Protein AF-A0A0H4BBL9-F1 (afdb_monomer_lite)

Sequence (84 aa):
MLFSVALPVQSALPPRYQNVIDLEAMTKFIKQHPKVASSLEAINVRNATVRFGSDCKVMFKREGPIVIGPAGPLVFKESSCPID

Foldseek 3Di:
DDPDDDDDPQDAPDPVVLLVQQVVLVVVLCVVQVQCVVFWDDDDSPQQWTDGPDPKIWHWDFPDDPDRYYTHYTDTDDIPDDRD

Secondary structure (DSSP, 8-state):
-----------PPPHHHHHHHHHHHHHHHHHH-HHHHHTEEEEETTTTEEEETTTEEEEEEE-S---SSSPPPEEEEEESS---

Radius of gyration: 17.3 Å; chains: 1; bounding box: 33×18×63 Å

Structure (mmCIF, N/CA/C/O backbone):
data_AF-A0A0H4BBL9-F1
#
_entry.id   AF-A0A0H4BBL9-F1
#
loop_
_atom_site.group_PDB
_atom_site.id
_atom_site.type_symbol
_atom_site.label_atom_id
_atom_site.label_alt_id
_atom_site.label_comp_id
_atom_site.label_asym_id
_atom_site.label_entity_id
_atom_site.label_seq_id
_atom_site.pdbx_PDB_ins_code
_atom_site.Cartn_x
_atom_site.Cartn_y
_atom_site.Cartn_z
_atom_site.occupancy
_atom_site.B_iso_or_equiv
_atom_site.auth_seq_id
_atom_site.auth_comp_id
_atom_site.auth_asym_id
_atom_site.auth_atom_id
_atom_site.pdbx_PDB_model_num
ATOM 1 N N . MET A 1 1 ? 18.985 -1.521 -51.762 1.00 42.88 1 MET A N 1
ATOM 2 C CA . MET A 1 1 ? 19.447 -1.128 -50.414 1.00 42.88 1 MET A CA 1
ATOM 3 C C . MET A 1 1 ? 18.349 -1.495 -49.428 1.00 42.88 1 MET A C 1
ATOM 5 O O . MET A 1 1 ? 17.275 -0.917 -49.505 1.00 42.88 1 MET A O 1
ATOM 9 N N . LEU A 1 2 ? 18.566 -2.517 -48.598 1.00 51.22 2 LEU A N 1
ATOM 10 C CA . LEU A 1 2 ? 17.637 -2.912 -47.534 1.00 51.22 2 LEU A CA 1
ATOM 11 C C . LEU A 1 2 ? 17.981 -2.085 -46.292 1.00 51.22 2 LEU A C 1
ATOM 13 O O . LEU A 1 2 ? 19.002 -2.328 -45.655 1.00 51.22 2 LEU A O 1
ATOM 17 N N . PHE A 1 3 ? 17.169 -1.075 -45.990 1.00 54.66 3 PHE A N 1
ATOM 18 C CA . PHE A 1 3 ? 17.272 -0.343 -44.731 1.00 54.66 3 PHE A CA 1
ATOM 19 C C . PHE A 1 3 ? 16.640 -1.194 -43.627 1.00 54.66 3 PHE A C 1
ATOM 21 O O . PHE A 1 3 ? 15.419 -1.254 -43.498 1.00 54.66 3 PHE A O 1
ATOM 28 N N . SER A 1 4 ? 17.477 -1.876 -42.846 1.00 59.41 4 SER A N 1
ATOM 29 C CA . SER A 1 4 ? 17.061 -2.508 -41.595 1.00 59.41 4 SER A CA 1
ATOM 30 C C . SER A 1 4 ? 16.678 -1.418 -40.597 1.00 59.41 4 SER A C 1
ATOM 32 O O . SER A 1 4 ? 17.541 -0.757 -40.024 1.00 59.41 4 SER A O 1
ATOM 34 N N . VAL A 1 5 ? 15.377 -1.213 -40.398 1.00 60.31 5 VAL A N 1
ATOM 35 C CA . VAL A 1 5 ? 14.861 -0.372 -39.315 1.00 60.31 5 V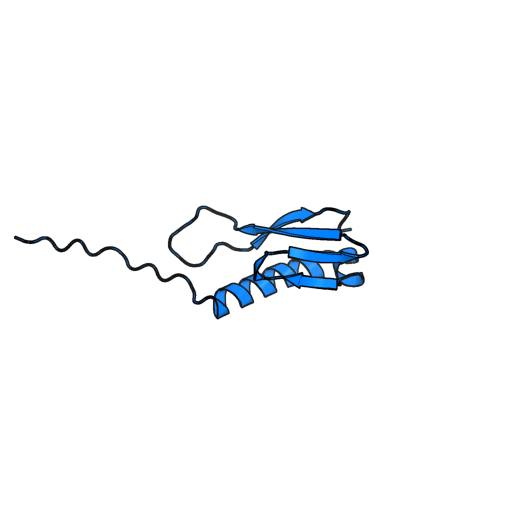AL A CA 1
ATOM 36 C C . VAL A 1 5 ? 15.030 -1.157 -38.014 1.00 60.31 5 VAL A C 1
ATOM 38 O O . VAL A 1 5 ? 14.288 -2.100 -37.747 1.00 60.31 5 VAL A O 1
ATOM 41 N N . ALA A 1 6 ? 16.039 -0.804 -37.218 1.00 64.06 6 ALA A N 1
ATOM 42 C CA . ALA A 1 6 ? 16.189 -1.332 -35.868 1.00 64.06 6 ALA A CA 1
ATOM 43 C C . ALA A 1 6 ? 15.084 -0.738 -34.979 1.00 64.06 6 ALA A C 1
ATOM 45 O O . ALA A 1 6 ? 15.092 0.456 -34.683 1.00 64.06 6 ALA A O 1
ATOM 46 N N . LEU A 1 7 ? 14.118 -1.563 -34.571 1.00 57.97 7 LEU A N 1
ATOM 47 C CA . LEU A 1 7 ? 13.152 -1.186 -33.540 1.00 57.97 7 LEU A CA 1
ATOM 48 C C . LEU A 1 7 ? 13.873 -1.157 -32.181 1.00 57.97 7 LEU A C 1
ATOM 50 O O . LEU A 1 7 ? 14.575 -2.121 -31.859 1.00 57.97 7 LEU A O 1
ATOM 54 N N . PRO A 1 8 ? 13.724 -0.092 -31.373 1.00 54.91 8 PRO A N 1
ATOM 55 C CA . PRO A 1 8 ? 14.307 -0.054 -30.041 1.00 54.91 8 PRO A CA 1
ATOM 56 C C . PRO A 1 8 ? 13.687 -1.166 -29.190 1.00 54.91 8 PRO A C 1
ATOM 58 O O . PRO A 1 8 ? 12.491 -1.166 -28.901 1.00 54.91 8 PRO A O 1
ATOM 61 N N . VAL A 1 9 ? 14.508 -2.136 -28.789 1.00 55.06 9 VAL A N 1
ATOM 62 C CA . VAL A 1 9 ? 14.131 -3.134 -27.787 1.00 55.06 9 VAL A CA 1
ATOM 63 C C . VAL A 1 9 ? 14.136 -2.432 -26.436 1.00 55.06 9 VAL A C 1
ATOM 65 O O . VAL A 1 9 ? 15.182 -2.228 -25.826 1.00 55.06 9 VAL A O 1
ATOM 68 N N . GLN A 1 10 ? 12.962 -2.018 -25.976 1.00 59.25 10 GLN A N 1
ATOM 69 C CA . GLN A 1 10 ? 12.799 -1.472 -24.634 1.00 59.25 10 GLN A CA 1
ATOM 70 C C . GLN A 1 10 ? 12.625 -2.607 -23.631 1.00 59.25 10 GLN A C 1
ATOM 72 O O . GLN A 1 10 ? 11.660 -3.371 -23.688 1.00 59.25 10 GLN A O 1
ATOM 77 N N . SER A 1 11 ? 13.555 -2.708 -22.683 1.00 62.31 11 SER A N 1
ATOM 78 C CA . SER A 1 11 ? 13.440 -3.682 -21.606 1.00 62.31 11 SER A CA 1
ATOM 79 C C . SER A 1 11 ? 12.490 -3.157 -20.530 1.00 62.31 11 SER A C 1
ATOM 81 O O . SER A 1 11 ? 12.831 -2.243 -19.775 1.00 62.31 11 SER A O 1
ATOM 83 N N . ALA A 1 12 ? 11.313 -3.766 -20.418 1.00 71.06 12 ALA A N 1
ATOM 84 C CA . ALA A 1 12 ? 10.581 -3.744 -19.160 1.00 71.06 12 ALA A CA 1
ATOM 85 C C . ALA A 1 12 ? 11.460 -4.378 -18.068 1.00 71.06 12 ALA A C 1
ATOM 87 O O . ALA A 1 12 ? 12.180 -5.348 -18.329 1.00 71.06 12 ALA A O 1
ATOM 88 N N . LEU A 1 13 ? 11.411 -3.845 -16.843 1.00 77.50 13 LEU A N 1
ATOM 89 C CA . LEU A 1 13 ? 12.066 -4.512 -15.721 1.00 77.50 13 LEU A CA 1
ATOM 90 C C . LEU A 1 13 ? 11.474 -5.919 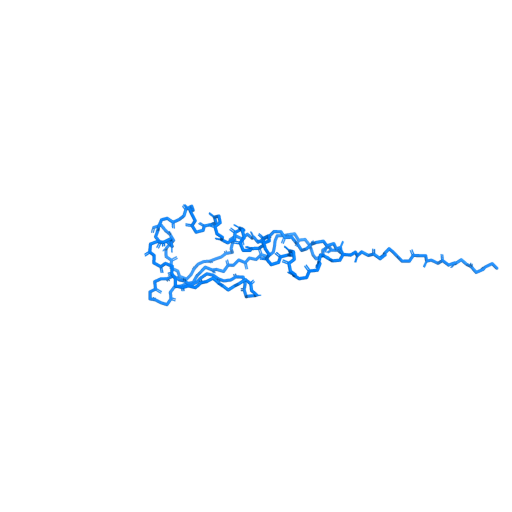-15.555 1.00 77.50 13 LEU A C 1
ATOM 92 O O . LEU A 1 13 ? 10.252 -6.079 -15.628 1.00 77.50 13 LEU A O 1
ATOM 96 N N . PRO A 1 14 ? 12.301 -6.941 -15.277 1.00 84.12 14 PRO A N 1
ATOM 97 C CA . PRO A 1 14 ? 11.780 -8.244 -14.903 1.00 84.12 14 PRO A CA 1
ATOM 98 C C . PRO A 1 14 ? 10.821 -8.109 -13.707 1.00 84.12 14 PRO A C 1
ATOM 100 O O . PRO A 1 14 ? 11.126 -7.345 -12.783 1.00 84.12 14 PRO A O 1
ATOM 103 N N . PRO A 1 15 ? 9.713 -8.876 -13.658 1.00 85.12 15 PRO A N 1
ATOM 104 C CA . PRO A 1 15 ? 8.667 -8.711 -12.645 1.00 85.12 15 PRO A CA 1
ATOM 105 C C . PRO A 1 15 ? 9.179 -8.685 -11.203 1.00 85.12 15 PRO A C 1
ATOM 107 O O . PRO A 1 15 ? 8.667 -7.938 -10.378 1.00 85.12 15 PRO A O 1
ATOM 110 N N . ARG A 1 16 ? 10.240 -9.447 -10.901 1.00 89.06 16 ARG A N 1
ATOM 111 C CA . ARG A 1 16 ? 10.857 -9.469 -9.567 1.00 89.06 16 ARG A CA 1
ATOM 112 C C . ARG A 1 16 ? 11.346 -8.095 -9.099 1.00 89.06 16 ARG A C 1
ATOM 114 O O . ARG A 1 16 ? 11.206 -7.789 -7.926 1.00 89.06 16 ARG A O 1
ATOM 121 N N . TYR A 1 17 ? 11.901 -7.277 -9.994 1.00 90.06 17 TYR A N 1
ATOM 122 C CA . TYR A 1 17 ? 12.427 -5.959 -9.635 1.00 90.06 17 TYR A CA 1
ATOM 123 C C . TYR A 1 17 ? 11.299 -4.944 -9.497 1.00 90.06 17 TYR A C 1
ATOM 125 O O . TYR A 1 17 ? 11.263 -4.195 -8.527 1.00 90.06 17 TYR A O 1
ATOM 133 N N . GLN A 1 18 ? 10.339 -4.972 -10.426 1.00 90.25 18 GLN A N 1
ATOM 134 C CA . GLN A 1 18 ? 9.193 -4.072 -10.369 1.00 90.25 18 GLN A CA 1
ATOM 135 C C . GLN A 1 18 ? 8.347 -4.321 -9.113 1.00 90.25 18 GLN A C 1
ATOM 137 O O . GLN A 1 18 ? 8.005 -3.373 -8.418 1.00 90.25 18 GLN A O 1
ATOM 142 N N . ASN A 1 19 ? 8.098 -5.586 -8.762 1.00 93.25 19 ASN A N 1
ATOM 143 C CA . ASN A 1 19 ? 7.324 -5.938 -7.573 1.00 93.25 19 ASN A CA 1
ATOM 144 C C . ASN A 1 19 ? 7.974 -5.445 -6.270 1.00 93.25 19 ASN A C 1
ATOM 146 O O . ASN A 1 19 ? 7.255 -5.088 -5.342 1.00 93.25 19 ASN A O 1
ATOM 150 N N . VAL A 1 20 ? 9.310 -5.431 -6.182 1.00 95.19 20 VAL A N 1
ATOM 151 C CA . VAL A 1 20 ? 10.018 -4.901 -5.003 1.00 95.19 20 VAL A CA 1
ATOM 152 C C . VAL A 1 20 ? 9.819 -3.391 -4.899 1.00 95.19 20 VAL A C 1
ATOM 154 O O . VAL A 1 20 ? 9.416 -2.909 -3.846 1.00 95.19 20 VAL A O 1
ATOM 157 N N . ILE A 1 21 ? 9.997 -2.664 -6.005 1.00 93.75 21 ILE A N 1
ATOM 158 C CA . ILE A 1 21 ? 9.762 -1.212 -6.067 1.00 93.75 21 ILE A CA 1
ATOM 159 C C . ILE A 1 21 ? 8.312 -0.878 -5.679 1.00 93.75 21 ILE A C 1
ATOM 161 O O . ILE A 1 21 ? 8.047 0.056 -4.922 1.00 93.75 21 ILE A O 1
ATOM 165 N N . ASP A 1 22 ? 7.359 -1.666 -6.168 1.00 95.81 22 ASP A N 1
ATOM 166 C CA . ASP A 1 22 ? 5.940 -1.481 -5.879 1.00 95.81 22 ASP A CA 1
ATOM 167 C C . ASP A 1 22 ? 5.617 -1.757 -4.407 1.00 95.81 22 ASP A C 1
ATOM 169 O O . ASP A 1 22 ? 4.896 -0.986 -3.771 1.00 95.81 22 ASP A O 1
ATOM 173 N N . LEU A 1 23 ? 6.180 -2.831 -3.845 1.00 97.69 23 LEU A N 1
ATOM 174 C CA . LEU A 1 23 ? 6.042 -3.163 -2.431 1.00 97.69 23 LEU A CA 1
ATOM 175 C C . LEU A 1 23 ? 6.610 -2.052 -1.540 1.00 97.69 23 LEU A C 1
ATOM 177 O O . LEU A 1 23 ? 5.990 -1.698 -0.535 1.00 97.69 23 LEU A O 1
ATOM 181 N N . GLU A 1 24 ? 7.753 -1.474 -1.906 1.00 97.31 24 GLU A N 1
ATOM 182 C CA . GLU A 1 24 ? 8.348 -0.338 -1.197 1.00 97.31 24 GLU A CA 1
ATOM 183 C C . GLU A 1 24 ? 7.430 0.889 -1.224 1.00 97.31 24 GLU A C 1
ATOM 185 O O . GLU A 1 24 ? 7.203 1.504 -0.179 1.00 97.31 24 GLU A O 1
ATOM 190 N N . ALA A 1 25 ? 6.840 1.211 -2.379 1.00 97.12 25 ALA A N 1
ATOM 191 C CA . ALA A 1 25 ? 5.889 2.314 -2.510 1.00 97.12 25 ALA A CA 1
ATOM 192 C C . ALA A 1 25 ? 4.638 2.102 -1.638 1.00 97.12 25 ALA A C 1
ATOM 194 O O . ALA A 1 25 ? 4.240 2.997 -0.886 1.00 97.12 25 ALA A O 1
ATOM 195 N N . MET A 1 26 ? 4.056 0.899 -1.670 1.00 98.44 26 MET A N 1
ATOM 196 C CA . MET A 1 26 ? 2.908 0.537 -0.830 1.00 98.44 26 MET A CA 1
ATOM 197 C C . MET A 1 26 ? 3.263 0.599 0.663 1.00 98.44 26 MET A C 1
ATOM 199 O O . MET A 1 26 ? 2.500 1.129 1.468 1.00 98.44 26 MET A O 1
ATOM 203 N N . THR A 1 27 ? 4.453 0.128 1.040 1.00 98.44 27 THR A N 1
ATOM 204 C CA . THR A 1 27 ? 4.939 0.170 2.428 1.00 98.44 27 THR A CA 1
ATOM 205 C C . THR A 1 27 ? 5.174 1.601 2.904 1.00 98.44 27 THR A C 1
ATOM 207 O O . THR A 1 27 ? 4.849 1.937 4.043 1.00 98.44 27 THR A O 1
ATOM 210 N N . LYS A 1 28 ? 5.713 2.472 2.042 1.00 98.31 28 LYS A N 1
ATOM 211 C CA . LYS A 1 28 ? 5.884 3.897 2.341 1.00 98.31 28 LYS A CA 1
ATOM 212 C C . LYS A 1 28 ? 4.542 4.563 2.633 1.00 98.31 28 LYS A C 1
ATOM 214 O O . LYS A 1 28 ? 4.444 5.272 3.629 1.00 98.31 28 LYS A O 1
ATOM 219 N N . PHE A 1 29 ? 3.518 4.287 1.824 1.00 98.19 29 PHE A N 1
ATOM 220 C CA . PHE A 1 29 ? 2.166 4.785 2.072 1.00 98.19 29 PHE A CA 1
ATOM 221 C C . PHE A 1 29 ? 1.637 4.322 3.436 1.00 98.19 29 PHE A C 1
ATOM 223 O O . PHE A 1 29 ? 1.168 5.148 4.212 1.00 98.19 29 PHE A O 1
ATOM 230 N N . ILE A 1 30 ? 1.768 3.031 3.766 1.00 98.44 30 ILE A N 1
ATOM 231 C CA . ILE A 1 30 ? 1.317 2.486 5.060 1.00 98.44 30 ILE A CA 1
ATOM 232 C C . ILE A 1 30 ? 1.992 3.222 6.226 1.00 98.44 30 ILE A C 1
ATOM 234 O O . ILE A 1 30 ? 1.320 3.633 7.164 1.00 98.44 30 ILE A O 1
ATOM 238 N N . LYS A 1 31 ? 3.308 3.457 6.149 1.00 98.31 31 LYS A N 1
ATOM 239 C CA . LYS A 1 31 ? 4.062 4.174 7.194 1.00 98.31 31 LYS A CA 1
ATOM 240 C C . LYS A 1 31 ? 3.606 5.621 7.405 1.00 98.31 31 LYS A C 1
ATOM 242 O O . LYS A 1 31 ? 3.829 6.162 8.481 1.00 98.31 31 LYS A O 1
ATOM 247 N N . GLN A 1 32 ? 3.017 6.249 6.390 1.00 98.00 32 GLN A N 1
ATOM 248 C CA . GLN A 1 32 ? 2.543 7.634 6.451 1.00 98.00 32 GLN A CA 1
ATOM 249 C C . GLN A 1 32 ? 1.122 7.766 7.019 1.00 98.00 32 GLN A C 1
ATOM 251 O O . GLN A 1 32 ? 0.750 8.869 7.398 1.00 98.00 32 GLN A O 1
ATOM 256 N N . HIS A 1 33 ? 0.360 6.669 7.114 1.00 98.25 33 HIS A N 1
ATOM 257 C CA . HIS A 1 33 ? -1.049 6.668 7.522 1.00 98.25 33 HIS A CA 1
ATOM 258 C C . HIS A 1 33 ? -1.241 5.739 8.735 1.00 98.25 33 HIS A C 1
ATOM 260 O O . HIS A 1 33 ? -1.436 4.528 8.562 1.00 98.25 33 HIS A O 1
ATOM 266 N N . PRO A 1 34 ? -1.167 6.263 9.978 1.00 96.75 34 PRO A N 1
ATOM 267 C CA . PRO A 1 34 ? -1.138 5.449 11.196 1.00 96.75 34 PRO A CA 1
ATOM 268 C C . PRO A 1 34 ? -2.305 4.470 11.337 1.00 96.75 34 PRO A C 1
ATOM 270 O O . PRO A 1 34 ? -2.110 3.355 11.818 1.00 96.75 34 PRO A O 1
ATOM 273 N N . LYS A 1 35 ? -3.503 4.848 10.884 1.00 96.69 35 LYS A N 1
ATOM 274 C CA . LYS A 1 35 ? -4.690 3.990 10.919 1.00 96.69 35 LYS A CA 1
ATOM 275 C C . LYS A 1 35 ? -4.588 2.791 9.978 1.00 96.69 35 LYS A C 1
ATOM 277 O O . LYS A 1 35 ? -4.985 1.683 10.336 1.00 96.69 35 LYS A O 1
ATOM 282 N N . VAL A 1 36 ? -4.032 2.993 8.784 1.00 98.19 36 VAL A N 1
ATOM 283 C CA . VAL A 1 36 ? -3.762 1.900 7.839 1.00 98.19 36 VAL A CA 1
ATOM 284 C C . VAL A 1 36 ? -2.699 0.966 8.416 1.00 98.19 36 VAL A C 1
ATOM 286 O O . VAL A 1 36 ? -2.846 -0.248 8.330 1.00 98.19 36 VAL A O 1
ATOM 289 N N . ALA A 1 37 ? -1.656 1.515 9.047 1.00 98.06 37 ALA A N 1
ATOM 290 C CA . ALA A 1 37 ? -0.605 0.723 9.681 1.00 98.06 37 ALA A CA 1
ATOM 291 C C . ALA A 1 37 ? -1.109 -0.107 10.872 1.00 98.06 37 ALA A C 1
ATOM 293 O O . ALA A 1 37 ? -0.753 -1.277 10.989 1.00 98.06 37 ALA A O 1
ATOM 294 N N . SER A 1 38 ? -1.940 0.473 11.741 1.00 97.62 38 SER A N 1
ATOM 295 C CA . SER A 1 38 ? -2.428 -0.193 12.956 1.00 97.62 38 SER A CA 1
ATOM 296 C C . SER A 1 38 ? -3.442 -1.306 12.689 1.00 97.62 38 SER A C 1
ATOM 298 O O . SER A 1 38 ? -3.642 -2.162 13.547 1.00 97.62 38 SER A O 1
ATOM 300 N N . SER A 1 39 ? -4.064 -1.309 11.509 1.00 97.75 39 SER A N 1
ATOM 301 C CA . SER A 1 39 ? -5.089 -2.279 11.114 1.00 97.75 39 SER A CA 1
ATOM 302 C C . SER A 1 39 ? -4.739 -3.040 9.832 1.00 97.7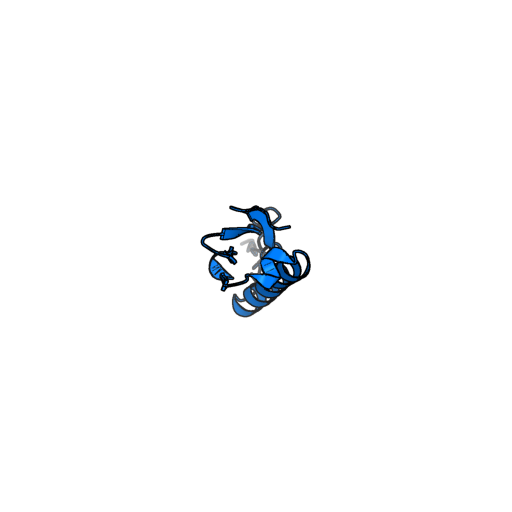5 39 SER A C 1
ATOM 304 O O . SER A 1 39 ? -5.624 -3.600 9.195 1.00 97.75 39 SER A O 1
ATOM 306 N N . LEU A 1 40 ? -3.463 -3.063 9.435 1.00 98.19 40 LEU A N 1
ATOM 307 C CA . LEU A 1 40 ? -3.006 -3.717 8.209 1.00 98.19 40 LEU A CA 1
ATOM 308 C C . LEU A 1 40 ? -3.330 -5.219 8.211 1.00 98.19 40 LEU A C 1
ATOM 310 O O . LEU A 1 40 ? -2.895 -5.952 9.095 1.00 98.19 40 LEU A O 1
ATOM 314 N N . GLU A 1 41 ? -4.009 -5.686 7.165 1.00 98.12 41 GLU A N 1
ATOM 315 C CA . GLU A 1 41 ? -4.358 -7.102 6.995 1.00 98.12 41 GLU A CA 1
ATOM 316 C C . GLU A 1 41 ? -3.533 -7.766 5.892 1.00 98.12 41 GLU A C 1
ATOM 318 O O . GLU A 1 41 ? -3.043 -8.883 6.050 1.00 98.12 41 GLU A O 1
ATOM 323 N N . ALA A 1 42 ? -3.389 -7.097 4.743 1.00 98.12 42 ALA A N 1
ATOM 324 C CA . ALA A 1 42 ? -2.695 -7.666 3.594 1.00 98.12 42 ALA A CA 1
ATOM 325 C C . ALA A 1 42 ? -2.148 -6.600 2.643 1.00 98.12 42 ALA A C 1
ATOM 327 O O . ALA A 1 42 ? -2.768 -5.564 2.404 1.00 98.12 42 ALA A O 1
ATOM 328 N N . ILE A 1 43 ? -1.023 -6.922 2.005 1.00 98.44 43 ILE A N 1
ATOM 329 C CA . ILE A 1 43 ? -0.454 -6.165 0.888 1.00 98.44 43 ILE A CA 1
ATOM 330 C C . ILE A 1 43 ? -0.489 -7.063 -0.348 1.00 98.44 43 ILE A C 1
ATOM 332 O O . ILE A 1 43 ? 0.156 -8.109 -0.385 1.00 98.44 43 ILE A O 1
ATOM 336 N N . ASN A 1 44 ? -1.233 -6.661 -1.376 1.00 97.94 44 ASN A N 1
ATOM 337 C CA . ASN A 1 44 ? -1.284 -7.356 -2.656 1.00 97.94 44 ASN A CA 1
ATOM 338 C C . ASN A 1 44 ? -0.612 -6.507 -3.738 1.00 97.94 44 ASN A C 1
ATOM 340 O O . ASN A 1 44 ? -1.234 -5.620 -4.324 1.00 97.94 44 ASN A O 1
ATOM 344 N N . VAL A 1 45 ? 0.656 -6.815 -4.012 1.00 96.75 45 VAL A N 1
ATOM 345 C CA . VAL A 1 45 ? 1.478 -6.112 -5.010 1.00 96.75 45 VAL A CA 1
ATOM 346 C C . VAL A 1 45 ? 0.904 -6.271 -6.420 1.00 96.75 45 VAL A C 1
ATOM 348 O O . VAL A 1 45 ? 0.805 -5.298 -7.162 1.00 96.75 45 VAL A O 1
ATOM 351 N N . ARG A 1 46 ? 0.445 -7.479 -6.777 1.00 93.00 46 ARG A N 1
ATOM 352 C CA . ARG A 1 46 ? -0.089 -7.778 -8.117 1.00 93.00 46 ARG A CA 1
ATOM 353 C C . ARG A 1 46 ? -1.319 -6.934 -8.449 1.00 93.00 46 ARG A C 1
ATOM 355 O O . ARG A 1 46 ? -1.446 -6.456 -9.570 1.00 93.00 46 ARG A O 1
ATOM 362 N N . ASN A 1 47 ? -2.202 -6.756 -7.471 1.00 96.25 47 ASN A N 1
ATOM 363 C CA . ASN A 1 47 ? -3.432 -5.980 -7.616 1.00 96.25 47 ASN A CA 1
ATOM 364 C C . ASN A 1 47 ? -3.269 -4.531 -7.138 1.00 96.25 47 ASN A C 1
ATOM 366 O O . ASN A 1 47 ? -4.267 -3.819 -7.046 1.00 96.25 47 ASN A O 1
ATOM 370 N N . ALA A 1 48 ? -2.048 -4.115 -6.783 1.00 97.50 48 ALA A N 1
ATOM 371 C CA . ALA A 1 48 ? -1.740 -2.786 -6.267 1.00 97.50 48 ALA A CA 1
ATOM 372 C C . ALA A 1 48 ? -2.743 -2.337 -5.180 1.00 97.50 48 ALA A C 1
ATOM 374 O O . ALA A 1 48 ? -3.333 -1.261 -5.259 1.00 97.50 48 ALA A O 1
ATOM 375 N N . THR A 1 49 ? -3.007 -3.214 -4.204 1.00 98.44 49 THR A N 1
ATOM 376 C CA . THR A 1 49 ? -4.040 -3.013 -3.174 1.00 98.44 49 THR A CA 1
ATOM 377 C C . THR A 1 49 ? -3.503 -3.333 -1.781 1.00 98.44 49 THR A C 1
ATOM 379 O O . THR A 1 49 ? -2.861 -4.364 -1.585 1.00 98.44 49 THR A O 1
ATOM 382 N N . VAL A 1 50 ? -3.813 -2.484 -0.803 1.00 98.56 50 VAL A N 1
ATOM 383 C CA . VAL A 1 50 ? -3.613 -2.752 0.631 1.00 98.56 50 VAL A CA 1
ATOM 384 C C . VAL A 1 50 ? -4.976 -2.972 1.275 1.00 98.56 50 VAL A C 1
ATOM 386 O O . VAL A 1 50 ? -5.870 -2.157 1.070 1.00 98.56 50 VAL A O 1
ATOM 389 N N . ARG A 1 51 ? -5.145 -4.052 2.041 1.00 98.50 51 ARG 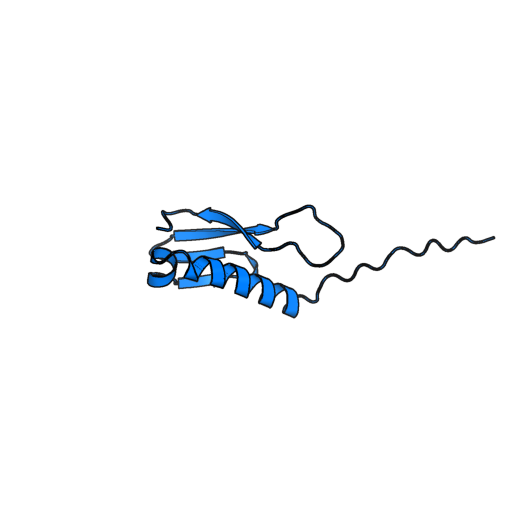A N 1
ATOM 390 C CA . ARG A 1 51 ? -6.321 -4.288 2.893 1.00 98.50 51 ARG A CA 1
ATOM 391 C C . ARG A 1 51 ? -5.988 -3.917 4.329 1.00 98.50 51 ARG A C 1
ATOM 393 O O . ARG A 1 51 ? -4.908 -4.268 4.808 1.00 98.50 51 ARG A O 1
ATOM 400 N N . PHE A 1 52 ? -6.899 -3.216 4.983 1.00 98.31 52 PHE A N 1
ATOM 401 C CA . PHE A 1 52 ? -6.747 -2.763 6.359 1.00 98.31 52 PHE A CA 1
ATOM 402 C C . PHE A 1 52 ? -8.119 -2.677 7.017 1.00 98.31 52 PHE A C 1
ATOM 404 O O . PHE A 1 52 ? -9.064 -2.280 6.349 1.00 98.31 52 PHE A O 1
ATOM 411 N N . GLY A 1 53 ? -8.231 -3.016 8.298 1.00 95.94 53 GLY A N 1
ATOM 412 C CA . GLY A 1 53 ? -9.494 -3.017 9.035 1.00 95.94 53 GLY A CA 1
ATOM 413 C C . GLY A 1 53 ? -10.607 -3.851 8.383 1.00 95.94 53 GLY A C 1
ATOM 414 O O . GLY A 1 53 ? -10.470 -4.391 7.288 1.00 95.94 53 GLY A O 1
ATOM 415 N N . SER A 1 54 ? -11.757 -3.918 9.050 1.00 89.69 54 SER A N 1
ATOM 416 C CA . SER A 1 54 ? -12.900 -4.691 8.561 1.00 89.69 54 SER A CA 1
ATOM 417 C C . SER A 1 54 ? -13.402 -4.161 7.210 1.00 89.69 54 SER A C 1
ATOM 419 O O . SER A 1 54 ? -14.110 -3.159 7.149 1.00 89.69 54 SER A O 1
ATOM 421 N N . ASP A 1 55 ? -13.015 -4.853 6.137 1.00 93.31 55 ASP A N 1
ATOM 422 C CA . ASP A 1 55 ? -13.386 -4.618 4.735 1.00 93.31 55 ASP A CA 1
ATOM 423 C C . ASP A 1 55 ? -12.881 -3.316 4.084 1.00 93.31 55 ASP A C 1
ATOM 425 O O . ASP A 1 55 ? -13.332 -2.959 2.987 1.00 93.31 55 ASP A O 1
ATOM 429 N N . CYS A 1 56 ? -11.890 -2.628 4.670 1.00 97.94 56 CYS A N 1
ATOM 430 C CA . CYS A 1 56 ? -11.299 -1.457 4.021 1.00 97.94 56 CYS A CA 1
ATOM 431 C C . CYS A 1 56 ? -10.128 -1.814 3.096 1.00 97.94 56 CYS A C 1
ATOM 433 O O . CYS A 1 56 ? -9.353 -2.752 3.312 1.00 97.94 56 CYS A O 1
ATOM 435 N N . LYS A 1 57 ? -9.992 -1.038 2.017 1.00 98.19 57 LYS A N 1
ATOM 436 C CA . LYS A 1 57 ? -8.894 -1.177 1.062 1.00 98.19 57 LYS A CA 1
ATOM 437 C C . LYS A 1 57 ? -8.417 0.163 0.526 1.00 98.19 57 LYS A C 1
ATOM 439 O O . LYS A 1 57 ? -9.219 1.051 0.248 1.00 98.19 57 LYS A O 1
ATOM 444 N N . VAL A 1 58 ? -7.110 0.254 0.313 1.00 98.50 58 VAL A N 1
ATOM 445 C CA . VAL A 1 58 ? -6.452 1.303 -0.467 1.00 98.50 58 VAL A CA 1
ATOM 446 C C . VAL A 1 58 ? -6.063 0.729 -1.816 1.00 98.50 58 VAL A C 1
ATOM 448 O O . VAL A 1 58 ? -5.456 -0.341 -1.888 1.00 98.50 58 VAL A O 1
ATOM 451 N N . MET A 1 59 ? -6.389 1.452 -2.881 1.00 98.50 59 MET A N 1
ATOM 452 C CA . MET A 1 59 ? -6.027 1.103 -4.248 1.00 98.50 59 MET A CA 1
ATOM 453 C C . MET A 1 59 ? -4.979 2.081 -4.772 1.00 98.50 59 MET A C 1
ATOM 455 O O . MET A 1 59 ? -5.087 3.297 -4.593 1.00 98.50 59 MET A O 1
ATOM 459 N N . PHE A 1 60 ? -3.978 1.541 -5.456 1.00 98.00 60 PHE A N 1
ATOM 460 C CA . PHE A 1 60 ? -2.922 2.303 -6.106 1.00 98.00 60 PHE A CA 1
ATOM 461 C C . PHE A 1 60 ? -3.084 2.229 -7.625 1.00 98.00 60 PHE A C 1
ATOM 463 O O . PHE A 1 60 ? -3.643 1.275 -8.171 1.00 98.00 60 PHE A O 1
ATOM 470 N N . LYS A 1 61 ? -2.582 3.244 -8.323 1.00 95.38 61 LYS A N 1
ATOM 471 C CA . LYS A 1 61 ? -2.493 3.274 -9.787 1.00 95.38 61 LYS A CA 1
ATOM 472 C C . LYS A 1 61 ? -1.064 3.564 -10.219 1.00 95.38 61 LYS A C 1
ATOM 474 O O . LYS A 1 61 ? -0.287 4.118 -9.450 1.00 95.38 61 LYS A O 1
ATOM 479 N N . ARG A 1 62 ? -0.736 3.225 -11.463 1.00 91.75 62 ARG A N 1
ATOM 480 C CA . ARG A 1 62 ? 0.508 3.664 -12.100 1.00 91.75 62 ARG A CA 1
ATOM 481 C C . ARG A 1 62 ? 0.383 5.130 -12.487 1.00 91.75 62 ARG A C 1
ATOM 483 O O . ARG A 1 62 ? -0.637 5.526 -13.052 1.00 91.75 62 ARG A O 1
ATOM 490 N N . GLU A 1 63 ? 1.399 5.918 -12.180 1.00 85.31 63 GLU A N 1
ATOM 491 C CA . GLU A 1 63 ? 1.512 7.282 -12.685 1.00 85.31 63 GLU A CA 1
ATOM 492 C C . GLU A 1 63 ? 2.183 7.298 -14.067 1.00 85.31 63 GLU A C 1
ATOM 494 O O . GLU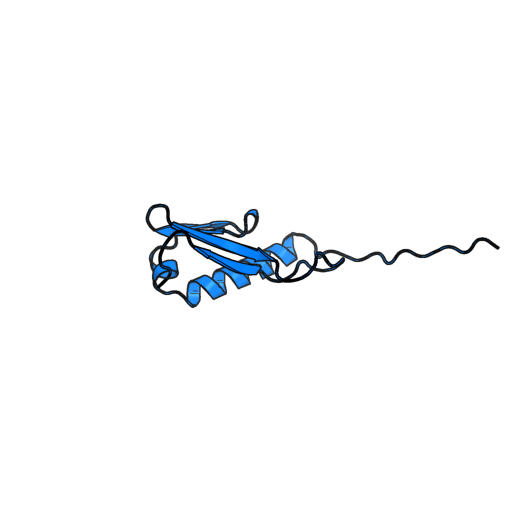 A 1 63 ? 3.150 6.574 -14.304 1.00 85.31 63 GLU A O 1
ATOM 499 N N . GLY A 1 64 ? 1.673 8.142 -14.967 1.00 73.75 64 GLY A N 1
ATOM 500 C CA . GLY A 1 64 ? 2.257 8.387 -16.285 1.00 73.75 64 GLY A CA 1
ATOM 501 C C . GLY A 1 64 ? 1.684 7.542 -17.435 1.00 73.75 64 GLY A C 1
ATOM 502 O O . GLY A 1 64 ? 0.877 6.633 -17.221 1.00 73.75 64 GLY A O 1
ATOM 503 N N . PRO A 1 65 ? 2.067 7.874 -18.684 1.00 63.84 65 PRO A N 1
ATOM 504 C CA . PRO A 1 65 ? 1.680 7.104 -19.857 1.00 63.84 65 PRO A CA 1
ATOM 505 C C . PRO A 1 65 ? 2.257 5.688 -19.788 1.00 63.84 65 PRO A C 1
ATOM 507 O O . PRO A 1 65 ? 3.276 5.457 -19.136 1.00 63.84 65 PRO A O 1
ATOM 510 N N . ILE A 1 66 ? 1.636 4.742 -20.504 1.00 64.44 66 ILE A N 1
ATOM 511 C CA . ILE A 1 66 ? 2.236 3.425 -20.756 1.00 64.44 66 ILE A CA 1
ATOM 512 C C . ILE A 1 66 ? 3.433 3.654 -21.682 1.00 64.44 66 ILE A C 1
ATOM 514 O O . ILE A 1 66 ? 3.336 3.574 -22.905 1.00 64.44 66 ILE A O 1
ATOM 518 N N . VAL A 1 67 ? 4.551 4.046 -21.082 1.00 62.09 67 VAL A N 1
ATOM 519 C CA . VAL A 1 67 ? 5.830 4.196 -21.755 1.00 62.09 67 VAL A CA 1
ATOM 520 C C . VAL A 1 67 ? 6.476 2.835 -21.856 1.00 62.09 67 VAL A C 1
ATOM 522 O O . VAL A 1 67 ? 6.385 1.997 -20.958 1.00 62.09 67 VAL A O 1
ATOM 525 N N . ILE A 1 68 ? 7.144 2.612 -22.973 1.00 63.62 68 ILE A N 1
ATOM 526 C CA . ILE A 1 68 ? 7.919 1.405 -23.147 1.00 63.62 68 ILE A CA 1
ATOM 527 C C . ILE A 1 68 ? 9.182 1.589 -22.260 1.00 63.62 68 ILE A C 1
ATOM 529 O O . ILE A 1 68 ? 9.973 2.512 -22.453 1.00 63.62 68 ILE A O 1
ATOM 533 N N . GLY A 1 69 ? 9.301 0.818 -21.176 1.00 67.69 69 GLY A N 1
ATOM 534 C CA . GLY A 1 69 ? 10.276 1.039 -20.095 1.00 67.69 69 GLY A CA 1
ATOM 535 C C . GLY A 1 69 ? 9.822 0.410 -18.769 1.00 67.69 69 GLY A C 1
ATOM 536 O O . GLY A 1 69 ? 8.845 -0.343 -18.760 1.00 67.69 69 GLY A O 1
ATOM 537 N N . PRO A 1 70 ? 10.514 0.669 -17.643 1.00 71.69 70 PRO A N 1
ATOM 538 C CA . PRO A 1 70 ? 10.023 0.297 -16.317 1.00 71.69 70 PRO A CA 1
ATOM 539 C C . PRO A 1 70 ? 8.611 0.840 -16.084 1.00 71.69 70 PRO A C 1
ATOM 541 O O . PRO A 1 70 ? 8.287 1.938 -16.542 1.00 71.69 70 PRO A O 1
ATOM 544 N N . ALA A 1 71 ? 7.771 0.088 -15.370 1.00 82.56 71 ALA A N 1
ATOM 545 C CA . ALA A 1 71 ? 6.439 0.586 -15.062 1.00 82.56 71 ALA A CA 1
ATOM 546 C C . ALA A 1 71 ? 6.559 1.823 -14.165 1.00 82.56 71 ALA A C 1
ATOM 548 O O . ALA A 1 71 ? 7.392 1.863 -13.255 1.00 82.56 71 ALA A O 1
ATOM 549 N N . GLY A 1 72 ? 5.704 2.820 -14.410 1.00 85.50 72 GLY A N 1
ATOM 550 C CA . GLY A 1 72 ? 5.636 4.011 -13.568 1.00 85.50 72 GLY A CA 1
ATOM 551 C C . GLY A 1 72 ? 5.394 3.658 -12.092 1.00 85.50 72 GLY A C 1
ATOM 552 O O . GLY A 1 72 ? 4.905 2.563 -11.781 1.00 85.50 72 GLY A O 1
ATOM 553 N N . PRO A 1 73 ? 5.730 4.560 -11.160 1.00 89.06 73 PRO A N 1
ATOM 554 C CA . PRO A 1 73 ? 5.548 4.305 -9.738 1.00 89.06 73 PRO A CA 1
ATOM 555 C C . PRO A 1 73 ? 4.070 4.082 -9.400 1.00 89.06 73 PRO A C 1
ATOM 557 O O . PRO A 1 73 ? 3.169 4.599 -10.070 1.00 89.06 73 PRO A O 1
ATOM 560 N N . LEU A 1 74 ? 3.822 3.308 -8.342 1.00 95.12 74 LEU A N 1
ATOM 561 C CA . LEU A 1 74 ? 2.499 3.237 -7.736 1.00 95.12 74 LEU A CA 1
ATOM 562 C C . LEU A 1 74 ? 2.240 4.500 -6.916 1.00 95.12 74 LEU A C 1
ATOM 564 O O . LEU A 1 74 ? 3.008 4.841 -6.019 1.00 95.12 74 LEU A O 1
ATOM 568 N N . VAL A 1 75 ? 1.119 5.152 -7.200 1.00 95.69 75 VAL A N 1
ATOM 569 C CA . VAL A 1 75 ? 0.612 6.309 -6.461 1.00 95.69 75 VAL A CA 1
ATOM 570 C C . VAL A 1 75 ? -0.774 6.010 -5.909 1.00 95.69 75 VAL A C 1
ATOM 572 O O . VAL A 1 75 ? -1.518 5.200 -6.473 1.00 95.69 75 VAL A O 1
ATOM 575 N N . PHE A 1 76 ? -1.125 6.657 -4.796 1.00 96.88 76 PHE A N 1
ATOM 576 C CA . PHE A 1 76 ? -2.460 6.555 -4.215 1.00 96.88 76 PHE A CA 1
ATOM 577 C C . PHE A 1 76 ? -3.521 6.931 -5.258 1.00 96.88 76 PHE A C 1
ATOM 579 O O . PHE A 1 76 ? -3.404 7.947 -5.949 1.00 96.88 76 PHE A O 1
ATOM 586 N N . LYS A 1 77 ? -4.548 6.090 -5.391 1.00 97.31 77 LYS A N 1
ATOM 587 C CA . LYS A 1 77 ? -5.705 6.361 -6.246 1.00 97.31 77 LYS A CA 1
ATOM 588 C C . LYS A 1 77 ? -6.916 6.714 -5.397 1.00 97.31 77 LYS A C 1
ATOM 590 O O . LYS A 1 77 ? -7.504 7.770 -5.593 1.00 97.31 77 LYS A O 1
ATOM 595 N N . GLU A 1 78 ? -7.303 5.801 -4.516 1.00 97.88 78 GLU A N 1
ATOM 596 C CA . GLU A 1 78 ? -8.522 5.901 -3.719 1.00 97.88 78 GLU A CA 1
ATOM 597 C C . GLU A 1 78 ? -8.469 4.952 -2.516 1.00 97.88 78 GLU A C 1
ATOM 599 O O . GLU A 1 78 ? -7.676 4.005 -2.480 1.00 97.88 78 GLU A O 1
ATOM 604 N N . SER A 1 79 ? -9.348 5.194 -1.546 1.00 98.06 79 SER A N 1
ATOM 605 C CA . SER A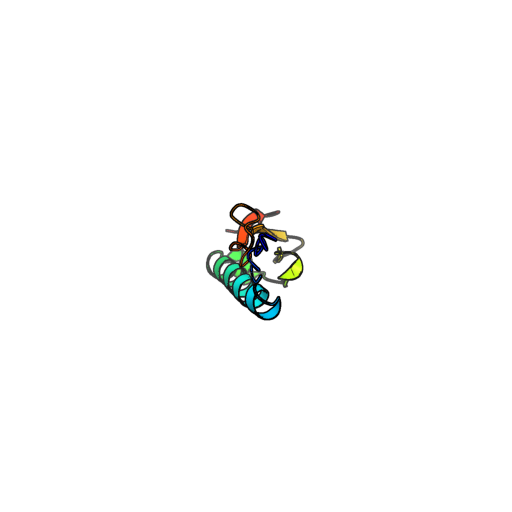 1 79 ? -9.584 4.319 -0.399 1.00 98.06 79 SER A CA 1
ATOM 606 C C . SER A 1 79 ? -11.083 4.133 -0.198 1.00 98.06 79 SER A C 1
ATOM 608 O O . SER A 1 79 ? -11.852 5.069 -0.406 1.00 98.06 79 SER A O 1
ATOM 610 N N . SER A 1 80 ? -11.503 2.942 0.232 1.00 98.19 80 SER A N 1
ATOM 611 C CA . SER A 1 80 ? -12.905 2.677 0.586 1.00 98.19 80 SER A CA 1
ATOM 612 C C . SER A 1 80 ? -13.296 3.196 1.974 1.00 98.19 80 SER A C 1
ATOM 614 O O . SER A 1 80 ? -14.479 3.222 2.299 1.00 98.19 80 SER A O 1
ATOM 616 N N . CYS A 1 81 ? -12.320 3.596 2.792 1.00 97.19 81 CYS A N 1
ATOM 617 C CA . CYS A 1 81 ? -12.513 4.093 4.156 1.00 97.19 81 CYS A CA 1
ATOM 618 C C . CYS A 1 81 ? -11.548 5.251 4.469 1.00 97.19 81 CYS A C 1
ATOM 620 O O . CYS A 1 81 ? -10.544 5.409 3.765 1.00 97.19 81 CYS A O 1
ATOM 622 N N . PRO A 1 82 ? -11.775 6.030 5.546 1.00 96.25 82 PRO A N 1
ATOM 623 C CA . PRO A 1 82 ? -10.819 7.046 5.981 1.00 96.25 82 PRO A CA 1
ATOM 624 C C . PRO A 1 82 ? -9.486 6.402 6.375 1.00 96.25 82 PRO A C 1
ATOM 626 O O . PRO A 1 82 ? -9.483 5.419 7.123 1.00 96.25 82 PRO A O 1
ATOM 629 N N . ILE A 1 83 ? -8.390 6.959 5.863 1.00 95.62 83 ILE A N 1
ATOM 630 C CA . ILE A 1 83 ? -7.014 6.457 6.029 1.00 95.62 83 ILE A CA 1
ATOM 631 C C . ILE A 1 83 ? -6.256 7.129 7.181 1.00 95.62 83 ILE A C 1
ATOM 633 O O . ILE A 1 83 ? -5.203 6.626 7.569 1.00 95.62 83 ILE A O 1
ATOM 637 N N . ASP A 1 84 ? -6.838 8.183 7.753 1.00 87.56 84 ASP A N 1
ATOM 638 C CA . ASP A 1 84 ? -6.377 8.891 8.949 1.00 87.56 84 ASP A CA 1
ATOM 639 C C . ASP A 1 84 ? -7.338 8.660 10.128 1.00 87.56 84 ASP A C 1
ATOM 641 O O . ASP A 1 84 ? -8.559 8.433 9.893 1.00 87.56 84 ASP A O 1
#

pLDDT: mean 87.4, std 15.23, range [42.88, 98.56]